Protein 3PSM (pdb70)

B-factor: mean 17.03, std 8.48, range [7.61, 60.9]

CATH classification: 3.30.30.10

Organism: NCBI:txid109171

Solvent-accessible su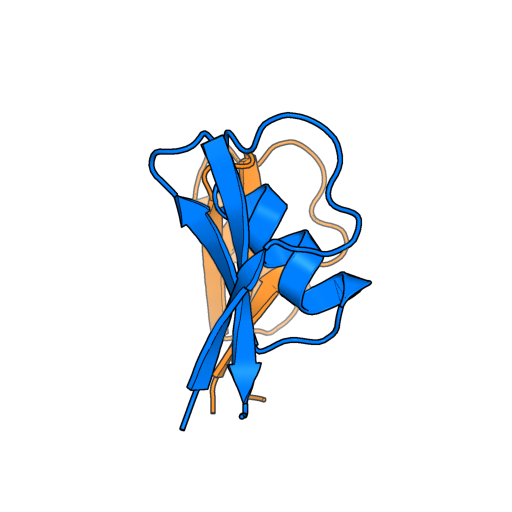rface area: 6215 Å² total; per-residue (Å²): 194,75,28,55,69,73,17,123,106,47,222,48,82,2,146,32,53,0,33,0,6,25,20,0,42,50,150,41,150,54,69,111,7,110,24,96,138,51,119,117,4,40,2,14,83,116,82,191,83,25,40,36,52,20,97,87,46,202,52,88,1,146,85,82,44,61,0,35,74,21,0,93,88,144,43,149,53,66,111,11,106,22,34,68,24,117,84,4,0,5,15,88,116,81

Sequence (94 aa):
KTCENLADTFRGPCFTDGSCDDHCKNKEHLIKGRCRDDFRCWCTRNCKTCENLADTFRGPCFTDGSCDDHCKNKEHLIKGRCRDDFRCWCTRNC

Foldseek 3Di:
DKDKDFDDDDDDFADAQVSLQCCQCPVVVADGWGQDPRRTIITMHDD/DKDKDFDDPPDDFQPDQVSLQCCQCPVVVADGWGQDPVRTIMTMHDD

InterPro domains:
  IPR003614 Knottins-like [PF00304] (1-47)
  IPR003614 Knottins-like [SM00505] (2-47)
  IPR008176 Defensin, plant [PS00940] (1-24)
  IPR036574 Knottin, scorpion toxin-like superfamily [G3DSA:3.30.30.10] (1-47)
  IPR036574 Knottin, scorpion toxin-like superfamily [SSF57095] (1-47)

Secondary structure (DSSP, 8-state):
-EEEEE-SS--S----HHHHHHIIIIIS--SEEEE-TTS-EEEEEE-/-EEEEEPSS--S----HHHHHHIIIIIS--SEEEE-TTS-EEEEEE-

Radius of gyration: 13.58 Å; Cα contacts (8 Å, |Δi|>4): 210; chains: 2; bounding box: 33×30×28 Å

Nearest PDB structures (foldseek):
  3psm-assembly1_B  TM=1.011E+00  e=1.687E-09  Pachyrhizus erosus
  2gl1-assembly1_A  TM=9.569E-01  e=4.646E-08  Vigna radiata
  6vpn-assembly1_A  TM=9.204E-01  e=4.050E-07  Phaseolus vulgaris
  2lj7-assembly1_A  TM=7.864E-01  e=6.947E-06  Lens culinaris subsp. culinaris
  7c2p-assembly4_D  TM=8.329E-01  e=1.460E-04  Elaeis guineensis

Structure (mmCIF, N/CA/C/O backbone):
data_3PSM
#
_entry.id   3PSM
#
_cell.length_a   32.714
_cell.length_b   28.111
_cell.length_c   54.853
_cell.angle_alpha   90.00
_cell.angle_beta   103.78
_cell.angle_gamma   90.00
#
_symmetry.space_group_name_H-M   'P 1 21 1'
#
loop_
_entity.id
_entity.type
_entity.pdbx_description
1 polymer Defensin
2 water water
#
loop_
_atom_site.group_PDB
_atom_site.id
_atom_site.type_symbol
_atom_site.label_atom_id
_atom_site.label_alt_id
_atom_site.label_comp_id
_atom_site.label_asym_id
_atom_site.label_entity_id
_atom_site.label_seq_id
_atom_site.pdbx_PDB_ins_code
_atom_site.Cartn_x
_atom_site.Cartn_y
_atom_site.Cartn_z
_atom_site.occupancy
_atom_site.B_iso_or_equiv
_atom_site.auth_seq_id
_atom_site.auth_comp_id
_atom_site.auth_asym_id
_atom_site.auth_atom_id
_atom_site.pdbx_PDB_model_num
ATOM 1 N N A LYS A 1 1 ? -9.066 -4.029 31.714 0.50 18.40 1 LYS A N 1
ATOM 2 C CA A LYS A 1 1 ? -9.903 -3.557 30.628 0.50 29.36 1 LYS A CA 1
ATOM 3 C C A LYS A 1 1 ? -8.989 -2.957 29.548 0.50 29.05 1 LYS A C 1
ATOM 4 O O A LYS A 1 1 ? -8.026 -2.254 29.790 0.50 28.17 1 LYS A O 1
ATOM 10 N N . THR A 1 2 ? -9.373 -3.264 28.322 1.00 29.41 2 THR A N 1
ATOM 11 C CA . THR A 1 2 ? -8.725 -2.789 27.132 1.00 29.72 2 THR A CA 1
ATOM 12 C C . THR A 1 2 ? -9.763 -2.175 26.197 1.00 28.17 2 THR A C 1
ATOM 13 O O . THR A 1 2 ? -10.961 -2.291 26.343 1.00 35.13 2 THR A O 1
ATOM 17 N N . CYS A 1 3 ? -9.196 -1.254 25.368 1.00 24.43 3 CYS A N 1
ATOM 18 C CA . CYS A 1 3 ? -9.938 -0.327 24.545 1.00 21.73 3 CYS A CA 1
ATOM 19 C C . CYS A 1 3 ? -9.287 -0.302 23.177 1.00 17.90 3 CYS A C 1
ATOM 20 O O . CYS A 1 3 ? -8.033 -0.332 23.113 1.00 19.69 3 CYS A O 1
ATOM 23 N N . GLU A 1 4 ? -10.078 -0.257 22.121 1.00 16.13 4 GLU A N 1
ATOM 24 C CA . GLU A 1 4 ? -9.591 -0.246 20.741 1.00 12.99 4 GLU A CA 1
ATOM 25 C C . GLU A 1 4 ? -10.036 1.049 20.078 1.00 13.32 4 GLU A C 1
ATOM 26 O O . GLU A 1 4 ? -11.233 1.341 20.000 1.00 16.82 4 GLU A O 1
ATOM 32 N N . ASN A 1 5 ? -9.070 1.853 19.619 1.00 12.43 5 ASN A N 1
ATOM 33 C CA . ASN A 1 5 ? -9.342 3.107 18.923 1.00 12.28 5 ASN A CA 1
ATOM 34 C C . ASN A 1 5 ? -8.377 3.278 17.783 1.00 10.74 5 ASN A C 1
ATOM 35 O O . ASN A 1 5 ? -7.348 2.568 17.684 1.00 11.36 5 ASN A O 1
ATOM 40 N N . LEU A 1 6 ? -8.699 4.185 16.871 1.00 11.35 6 LEU A N 1
ATOM 41 C CA . LEU A 1 6 ? -7.822 4.428 15.727 1.00 10.99 6 LEU A CA 1
ATOM 42 C C . LEU A 1 6 ? -6.427 4.812 16.171 1.00 10.48 6 LEU A C 1
ATOM 43 O O . LEU A 1 6 ? -6.213 5.544 17.138 1.00 12.51 6 LEU A O 1
ATOM 48 N N . ALA A 1 7 ? -5.434 4.356 15.424 1.00 10.46 7 ALA A N 1
ATOM 49 C CA . ALA A 1 7 ? -4.080 4.854 15.558 1.00 11.00 7 ALA A CA 1
ATOM 50 C C . ALA A 1 7 ? -4.085 6.369 15.404 1.00 11.41 7 ALA A C 1
ATOM 51 O O . ALA A 1 7 ? -4.893 6.908 14.620 1.00 14.10 7 ALA A O 1
ATOM 53 N N . ASP A 1 8 ? -3.152 7.023 16.021 1.00 14.23 8 ASP A N 1
ATOM 54 C CA . ASP A 1 8 ? -3.060 8.449 15.907 1.00 14.08 8 ASP A CA 1
ATOM 55 C C . ASP A 1 8 ? -2.403 8.919 14.609 1.00 12.52 8 ASP A C 1
ATOM 56 O O . ASP A 1 8 ? -2.870 9.891 14.016 1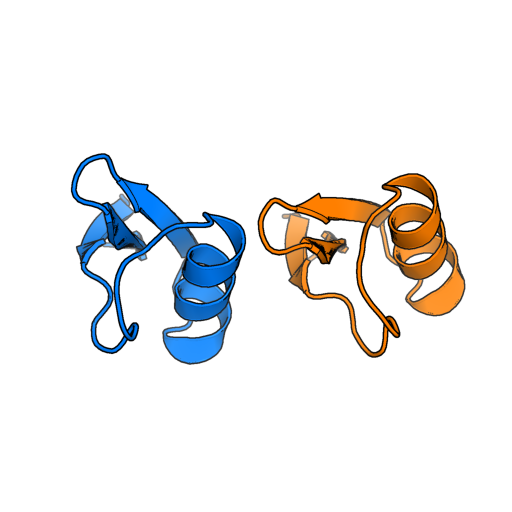.00 15.16 8 ASP A O 1
ATOM 61 N N . THR A 1 9 ? -1.336 8.263 14.163 1.00 11.90 9 THR A N 1
ATOM 62 C CA . THR A 1 9 ? -0.480 8.785 13.094 1.00 13.25 9 THR A CA 1
ATOM 63 C C . THR A 1 9 ? -0.111 7.738 12.073 1.00 12.47 9 THR A C 1
ATOM 64 O O . THR A 1 9 ? 0.814 7.908 11.332 1.00 17.82 9 THR A O 1
ATOM 68 N N . PHE A 1 10 ? -0.836 6.649 11.991 1.00 11.24 10 PHE A N 1
ATOM 69 C CA . PHE A 1 10 ? -0.596 5.654 10.931 1.00 10.42 10 PHE A CA 1
ATOM 70 C C . PHE A 1 10 ? -0.888 6.285 9.575 1.00 10.94 10 PHE A C 1
ATOM 71 O O . PHE A 1 10 ? -1.951 6.881 9.407 1.00 12.89 10 PHE A O 1
ATOM 79 N N . ARG A 1 11 ? 0.015 6.089 8.630 1.00 10.92 11 ARG A N 1
ATOM 80 C CA . ARG A 1 11 ? -0.145 6.690 7.311 1.00 11.44 11 ARG A CA 1
ATOM 81 C C . ARG A 1 11 ? -0.731 5.777 6.267 1.00 12.72 11 ARG A C 1
ATOM 82 O O . ARG A 1 11 ? -0.198 4.679 6.016 1.00 13.63 11 ARG A O 1
ATOM 90 N N . GLY A 1 12 ? -1.782 6.282 5.563 1.00 16.54 12 GLY A N 1
ATOM 91 C CA . GLY A 1 12 ? -2.367 5.617 4.400 1.00 16.99 12 GLY A CA 1
ATOM 92 C C . GLY A 1 12 ? -3.316 4.520 4.830 1.00 13.71 12 GLY A C 1
ATOM 93 O O . GLY A 1 12 ? -3.545 4.258 6.068 1.00 14.84 12 GLY A O 1
ATOM 94 N N . PRO A 1 13 ? -3.861 3.826 3.856 1.00 13.57 13 PRO A N 1
ATOM 95 C CA . PRO A 1 13 ? -4.775 2.735 4.218 1.00 12.59 13 PRO A CA 1
ATOM 96 C C . PRO A 1 13 ? -4.053 1.616 4.935 1.00 10.81 13 PRO A C 1
ATOM 97 O O . PRO A 1 13 ? -2.863 1.325 4.662 1.00 12.00 13 PRO A O 1
ATOM 101 N N . CYS A 1 14 ? -4.812 0.904 5.737 1.00 10.71 14 CYS A N 1
ATOM 102 C CA . CYS A 1 14 ? -4.279 -0.273 6.443 1.00 9.77 14 CYS A CA 1
ATOM 103 C C . CYS A 1 14 ? -4.621 -1.530 5.654 1.00 10.09 14 CYS A C 1
ATOM 104 O O . CYS A 1 14 ? -5.781 -1.912 5.561 1.00 11.43 14 CYS A O 1
ATOM 107 N N . PHE A 1 15 ? -3.573 -2.099 5.059 1.00 10.83 15 PHE A N 1
ATOM 108 C CA . PHE A 1 15 ? -3.668 -3.313 4.262 1.00 12.25 15 PHE A CA 1
ATOM 109 C C . PHE A 1 15 ? -3.153 -4.536 4.972 1.00 12.74 15 PHE A C 1
ATOM 110 O O . PHE A 1 15 ? -3.584 -5.625 4.663 1.00 19.10 15 PHE A O 1
ATOM 118 N N . THR A 1 16 ? -2.185 -4.392 5.865 1.00 10.37 16 THR A N 1
ATOM 119 C CA . THR A 1 16 ? -1.556 -5.515 6.549 1.00 9.97 16 THR A CA 1
ATOM 120 C C . THR A 1 16 ? -1.669 -5.314 8.040 1.00 9.02 16 THR A C 1
ATOM 121 O O . THR A 1 16 ? -1.349 -4.241 8.562 1.00 8.95 16 THR A O 1
ATOM 125 N N . ASP A 1 17 ? -2.091 -6.377 8.743 1.00 8.90 17 ASP A N 1
ATOM 126 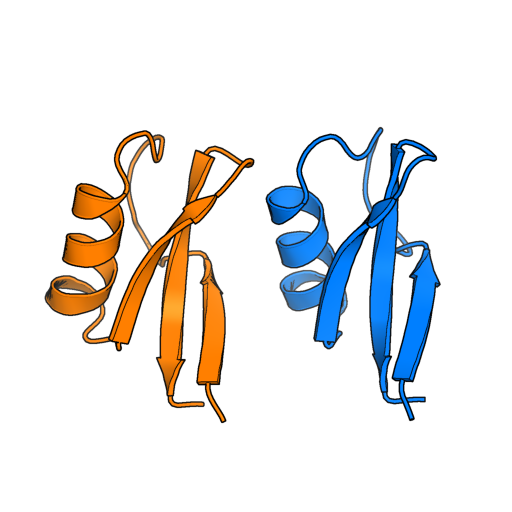C CA . ASP A 1 17 ? -2.097 -6.282 10.200 1.00 8.80 17 ASP A CA 1
ATOM 127 C C . ASP A 1 17 ? -0.705 -6.087 10.734 1.00 8.48 17 ASP A C 1
ATOM 128 O O . ASP A 1 17 ? -0.533 -5.368 11.744 1.00 9.05 17 ASP A O 1
ATOM 133 N N . GLY A 1 18 ? 0.330 -6.666 10.115 1.00 8.53 18 GLY A N 1
ATOM 134 C CA . GLY A 1 18 ? 1.670 -6.442 10.623 1.00 8.85 18 GLY A CA 1
ATOM 135 C C . GLY A 1 18 ? 2.074 -5.010 10.618 1.00 8.36 18 GLY A C 1
ATOM 136 O O . GLY A 1 18 ? 2.694 -4.498 11.553 1.00 8.53 18 GLY A O 1
ATOM 137 N N . SER A 1 19 ? 1.723 -4.240 9.556 1.00 8.54 19 SER A N 1
ATOM 138 C CA . SER A 1 19 ? 2.079 -2.833 9.520 1.00 8.39 19 SER A CA 1
ATOM 139 C C . SER A 1 19 ? 1.415 -2.073 10.699 1.00 7.85 19 SER A C 1
ATOM 140 O O . SER A 1 19 ? 2.040 -1.189 11.310 1.00 8.38 19 SER A O 1
ATOM 143 N N . CYS A 1 20 ? 0.174 -2.409 10.999 1.00 7.69 20 CYS A N 1
ATOM 144 C CA . CYS A 1 20 ? -0.534 -1.735 12.075 1.00 7.73 20 CYS A CA 1
ATOM 145 C C . CYS A 1 20 ? -0.060 -2.155 13.430 1.00 7.85 20 CYS A C 1
ATOM 146 O O . CYS A 1 20 ? 0.116 -1.326 14.340 1.00 8.04 20 CYS A O 1
ATOM 149 N N . ASP A 1 21 ? 0.177 -3.452 13.614 1.00 7.78 21 ASP A N 1
ATOM 150 C CA . ASP A 1 21 ? 0.711 -3.944 14.892 1.00 7.83 21 ASP A CA 1
ATOM 151 C C . ASP A 1 21 ? 2.059 -3.323 15.192 1.00 7.73 21 ASP A C 1
ATOM 152 O O . ASP A 1 21 ? 2.343 -2.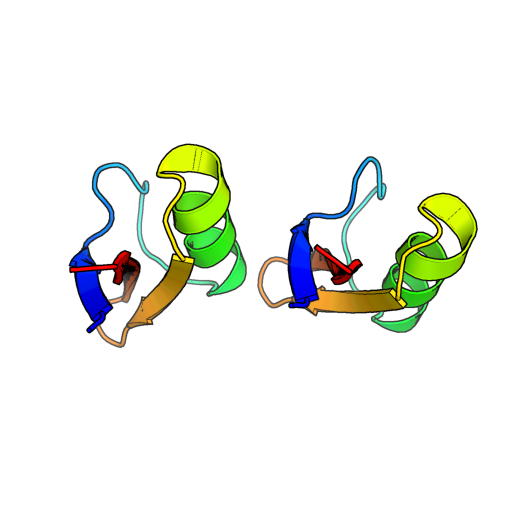929 16.326 1.00 8.37 21 ASP A O 1
ATOM 157 N N . ASP A 1 22 ? 2.912 -3.199 14.171 1.00 7.95 22 ASP A N 1
ATOM 158 C CA . ASP A 1 22 ? 4.195 -2.528 14.302 1.00 8.54 22 ASP A CA 1
ATOM 159 C C . ASP A 1 22 ? 3.997 -1.099 14.785 1.00 8.20 22 ASP A C 1
ATOM 160 O O . ASP A 1 22 ? 4.564 -0.650 15.777 1.00 8.99 22 ASP A O 1
ATOM 165 N N . HIS A 1 23 ? 3.144 -0.339 14.056 1.00 8.47 23 HIS A N 1
ATOM 166 C CA . HIS A 1 23 ? 2.872 1.028 14.456 1.00 8.71 23 HIS A CA 1
ATOM 167 C C . HIS A 1 23 ? 2.406 1.108 15.904 1.00 8.68 23 HIS A C 1
ATOM 168 O O . HIS A 1 23 ? 2.888 1.916 16.719 1.00 9.67 23 HIS A O 1
ATOM 175 N N . CYS A 1 24 ? 1.376 0.334 16.234 1.00 8.18 24 CYS A N 1
ATOM 176 C CA . CYS A 1 24 ? 0.763 0.438 17.562 1.00 8.51 24 CYS A CA 1
ATOM 177 C C . CYS A 1 24 ? 1.743 0.059 18.664 1.00 8.57 24 CYS A C 1
ATOM 178 O O . CYS A 1 24 ? 1.805 0.722 19.681 1.00 10.28 24 CYS A O 1
ATOM 181 N N . LYS A 1 25 ? 2.520 -1.026 18.459 1.00 8.60 25 LYS A N 1
ATOM 182 C CA . LYS A 1 25 ? 3.479 -1.472 19.471 1.00 9.09 25 LYS A CA 1
ATOM 183 C C . LYS A 1 25 ? 4.668 -0.533 19.569 1.00 9.53 25 LYS A C 1
ATOM 184 O O . LYS A 1 25 ? 5.159 -0.257 20.677 1.00 12.11 25 LYS A O 1
ATOM 190 N N . ASN A 1 26 ? 5.204 -0.115 18.438 1.00 9.83 26 ASN A N 1
ATOM 191 C CA . ASN A 1 26 ? 6.530 0.520 18.384 1.00 10.14 26 ASN A CA 1
ATOM 192 C C . ASN A 1 26 ? 6.518 1.999 18.245 1.00 11.22 26 ASN A C 1
ATOM 193 O O . ASN A 1 26 ? 7.531 2.636 18.608 1.00 16.03 26 ASN A O 1
ATOM 198 N N . LYS A 1 27 ? 5.451 2.600 17.723 1.00 10.56 27 LYS A N 1
ATOM 199 C CA . LYS A 1 27 ? 5.299 4.034 17.674 1.00 12.10 27 LYS A CA 1
ATOM 200 C C . LYS A 1 27 ? 4.443 4.559 18.818 1.00 12.81 27 LYS A C 1
ATOM 201 O O . LYS A 1 27 ? 4.724 5.591 19.410 1.00 16.46 27 LYS A O 1
ATOM 207 N N . GLU A 1 28 ? 3.368 3.858 19.147 1.00 14.14 28 GLU A N 1
ATOM 208 C CA . GLU A 1 28 ? 2.463 4.312 20.202 1.00 15.62 28 GLU A CA 1
ATOM 209 C C . GLU A 1 28 ? 2.643 3.558 21.516 1.00 16.15 28 GLU A C 1
ATOM 210 O O . GLU A 1 28 ? 2.085 3.956 22.554 1.00 18.31 28 GLU A O 1
ATOM 216 N N . HIS A 1 29 ? 3.478 2.520 21.549 1.00 14.72 29 HIS A N 1
ATOM 217 C CA . HIS A 1 29 ? 3.765 1.778 22.775 1.00 17.17 29 HIS A CA 1
ATOM 218 C C . HIS A 1 29 ? 2.476 1.243 23.410 1.00 14.71 29 HIS A C 1
ATOM 219 O O . HIS A 1 29 ? 2.341 1.139 24.659 1.00 18.01 29 HIS A O 1
ATOM 226 N N . LEU A 1 30 ? 1.594 0.798 22.570 1.00 13.22 30 LEU A N 1
ATOM 227 C CA . LEU A 1 30 ? 0.317 0.215 22.997 1.00 12.93 30 LEU A CA 1
ATOM 228 C C . LEU A 1 30 ? 0.411 -1.295 22.922 1.00 12.08 30 LEU A C 1
ATOM 229 O O . LEU A 1 30 ? 1.482 -1.881 22.669 1.00 13.36 30 LEU A O 1
ATOM 234 N N . ILE A 1 31 ? -0.693 -1.977 23.126 1.00 12.15 31 ILE A N 1
ATOM 235 C CA . ILE A 1 31 ? -0.657 -3.434 23.234 1.00 12.33 31 ILE A CA 1
ATOM 236 C C . ILE A 1 31 ? -0.475 -4.118 21.887 1.00 10.87 31 ILE A C 1
ATOM 237 O O . ILE A 1 31 ? 0.369 -4.997 21.737 1.00 11.44 31 ILE A O 1
ATOM 242 N N . LYS A 1 32 ? -1.269 -3.737 20.905 1.00 10.69 32 LYS A N 1
ATOM 243 C CA . LYS A 1 32 ? -1.312 -4.391 19.610 1.00 10.23 32 LYS A CA 1
ATOM 244 C C . LYS A 1 32 ? -2.083 -3.532 18.648 1.00 8.78 32 LYS A C 1
ATOM 245 O O . LYS A 1 32 ? -2.764 -2.561 19.038 1.00 9.57 32 LYS A O 1
ATOM 251 N N . GLY A 1 33 ? -1.978 -3.866 17.377 1.00 8.66 33 GLY A N 1
ATOM 252 C CA . GLY A 1 33 ? -2.752 -3.232 16.344 1.00 8.54 33 GLY A CA 1
ATOM 253 C C . GLY A 1 33 ? -3.238 -4.226 15.309 1.00 8.37 33 GLY A C 1
ATOM 254 O O . GLY A 1 33 ? -2.606 -5.254 15.075 1.00 9.08 33 GLY A O 1
ATOM 255 N N . ARG A 1 34 ? -4.318 -3.845 14.635 1.00 8.42 34 ARG A N 1
ATOM 256 C CA . ARG A 1 34 ? -4.837 -4.599 13.512 1.00 8.63 34 ARG A CA 1
ATOM 257 C C . ARG A 1 34 ? -5.553 -3.650 12.560 1.00 8.59 34 ARG A C 1
ATOM 258 O O . ARG A 1 34 ? -6.106 -2.623 12.993 1.00 8.92 34 ARG A O 1
ATOM 266 N N . CYS A 1 35 ? -5.606 -4.020 11.300 1.00 8.90 35 CYS A N 1
ATOM 267 C CA . CYS A 1 35 ? -6.567 -3.328 10.405 1.00 9.23 35 CYS A CA 1
ATOM 268 C C . CYS A 1 35 ? -7.965 -3.839 10.686 1.00 9.69 35 CYS A C 1
ATOM 269 O O . CYS A 1 35 ? -8.180 -4.990 11.024 1.00 12.15 35 CYS A O 1
ATOM 272 N N . ARG A 1 36 ? -8.940 -2.986 10.533 1.00 10.64 36 ARG A N 1
ATOM 273 C CA . ARG A 1 36 ? -10.337 -3.409 10.575 1.00 12.08 36 ARG A CA 1
ATOM 274 C C . ARG A 1 36 ? -10.937 -3.308 9.179 1.00 13.53 36 ARG A C 1
ATOM 275 O O . A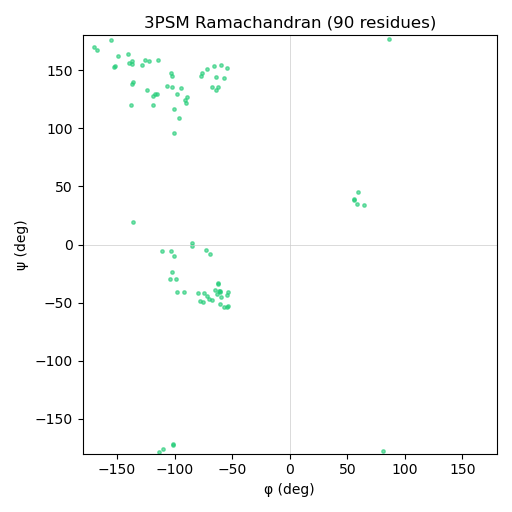RG A 1 36 ? -10.247 -3.000 8.201 1.00 13.31 36 ARG A O 1
ATOM 283 N N . ASP A 1 37 ? -12.210 -3.576 9.033 1.00 14.02 37 ASP A N 1
ATOM 284 C CA . ASP A 1 37 ? -12.871 -3.675 7.741 1.00 15.85 37 ASP A CA 1
ATOM 285 C C . ASP A 1 37 ? -13.060 -2.335 7.070 1.00 14.27 37 ASP A C 1
ATOM 286 O O . ASP A 1 37 ? -13.448 -2.284 5.889 1.00 16.75 37 ASP A O 1
ATOM 291 N N . ASP A 1 38 ? -12.710 -1.278 7.733 1.00 13.23 38 ASP A N 1
ATOM 292 C CA . ASP A 1 38 ? -12.567 0.100 7.260 1.00 14.10 38 ASP A CA 1
ATOM 293 C C . ASP A 1 38 ? -11.217 0.436 6.620 1.00 13.14 38 ASP A C 1
ATOM 294 O O . ASP A 1 38 ? -10.981 1.575 6.188 1.00 14.07 38 ASP A O 1
ATOM 299 N N . PHE A 1 39 ? -10.325 -0.534 6.530 1.00 11.86 39 PHE A N 1
ATOM 300 C CA . PHE A 1 39 ? -8.982 -0.269 6.004 1.00 11.22 39 PHE A CA 1
ATOM 301 C C . PHE A 1 39 ? -8.282 0.823 6.769 1.00 10.63 39 PHE A C 1
ATOM 302 O O . PHE A 1 39 ? -7.465 1.577 6.206 1.00 11.02 39 PHE A O 1
ATOM 310 N N . ARG A 1 40 ? -8.465 0.860 8.077 1.00 9.75 40 ARG A N 1
ATOM 311 C CA . ARG A 1 40 ? -7.700 1.727 8.969 1.00 9.91 40 ARG A CA 1
ATOM 312 C C . ARG A 1 40 ? -7.074 0.873 10.077 1.00 9.43 40 ARG A C 1
ATOM 313 O O . ARG A 1 40 ? -7.488 -0.251 10.354 1.00 9.62 40 ARG A O 1
ATOM 321 N N . CYS A 1 41 ? -6.021 1.444 10.663 1.00 8.63 41 CYS A N 1
ATOM 322 C CA . CYS A 1 41 ? -5.261 0.816 11.727 1.00 8.35 41 CYS A CA 1
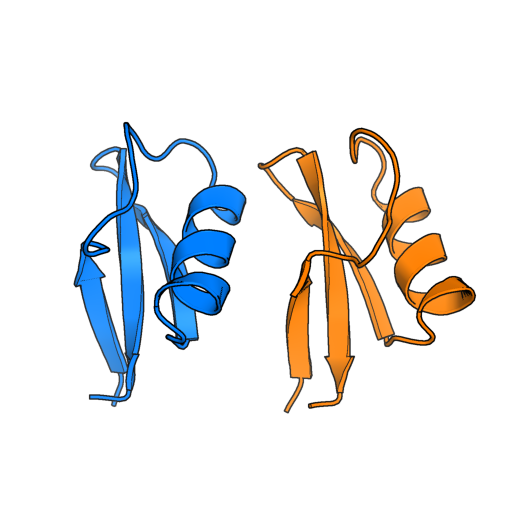ATOM 323 C C . CYS A 1 41 ? -5.827 1.204 13.079 1.00 8.66 41 CYS A C 1
ATOM 324 O O . CYS A 1 41 ? -5.971 2.394 13.390 1.00 9.45 41 CYS A O 1
ATOM 327 N N . TRP A 1 42 ? -6.182 0.200 13.869 1.00 8.55 42 TRP A N 1
ATOM 328 C CA . TRP A 1 42 ? -6.744 0.344 15.196 1.00 9.04 42 TRP A CA 1
ATOM 329 C C . TRP A 1 42 ? -5.789 -0.283 16.207 1.00 8.92 42 TRP A C 1
ATOM 330 O O . TRP A 1 42 ? -5.353 -1.410 16.064 1.00 9.60 42 TRP A O 1
ATOM 341 N N . CYS A 1 43 ? -5.479 0.503 17.253 1.00 9.09 43 CYS A N 1
ATOM 342 C CA . CYS A 1 43 ? -4.643 0.057 18.308 1.00 9.21 43 CYS A CA 1
ATOM 343 C C . CYS A 1 43 ? -5.487 -0.318 19.533 1.00 10.63 43 CYS A C 1
ATOM 344 O O . CYS A 1 43 ? -6.480 0.351 19.867 1.00 12.04 43 CYS A O 1
ATOM 347 N N . THR A 1 44 ? -5.052 -1.328 20.235 1.00 10.57 44 THR A N 1
ATOM 348 C CA . THR A 1 44 ? -5.587 -1.723 21.546 1.00 12.62 44 THR A CA 1
ATOM 349 C C . THR A 1 44 ? -4.648 -1.260 22.639 1.00 12.64 44 THR A C 1
ATOM 350 O O . THR A 1 44 ? -3.443 -1.426 22.536 1.00 12.11 44 THR A O 1
ATOM 354 N N . ARG A 1 45 ? -5.225 -0.687 23.689 1.00 14.44 45 ARG A N 1
ATOM 355 C CA . ARG A 1 45 ? -4.489 -0.181 24.830 1.00 16.62 45 ARG A CA 1
ATOM 356 C C . ARG A 1 45 ? -5.186 -0.558 26.133 1.00 18.54 45 ARG A C 1
ATOM 357 O O . ARG A 1 45 ? -6.379 -0.806 26.177 1.00 20.94 45 ARG A O 1
ATOM 365 N N . ASN A 1 46 ? -4.408 -0.621 27.226 1.00 20.16 46 ASN A N 1
ATOM 366 C CA . ASN A 1 46 ? -4.988 -0.677 28.572 1.00 22.42 46 ASN A CA 1
ATOM 367 C C . ASN A 1 46 ? -5.784 0.583 28.849 1.00 27.50 46 ASN A C 1
ATOM 368 O O . ASN A 1 46 ? -5.292 1.673 28.503 1.00 29.15 46 ASN A O 1
ATOM 373 N N . CYS A 1 47 ? -6.994 0.440 29.429 1.00 30.96 47 CYS A N 1
ATOM 374 C CA . CYS A 1 47 ? -7.950 1.541 29.622 1.00 27.75 47 CYS A CA 1
ATOM 375 C C . CYS A 1 47 ? -8.763 1.314 30.887 1.00 38.93 47 CYS A C 1
ATOM 376 O O . CYS A 1 47 ? -8.350 0.494 31.735 1.00 40.30 47 CYS A O 1
ATOM 380 N N A LYS B 1 1 ? 4.769 -13.904 30.502 0.71 23.78 1 LYS B N 1
ATOM 381 C CA A LYS B 1 1 ? 4.303 -13.130 29.388 0.71 19.90 1 LYS B CA 1
ATOM 382 C C A LYS B 1 1 ? 5.222 -13.435 28.182 0.71 16.11 1 LYS B C 1
ATOM 383 O O A LYS B 1 1 ? 6.450 -13.573 28.345 0.71 15.70 1 LYS B O 1
ATOM 389 N N . THR B 1 2 ? 4.648 -13.489 27.004 1.00 17.84 2 THR B N 1
ATOM 390 C CA . THR B 1 2 ? 5.437 -13.517 25.785 1.00 15.18 2 THR B CA 1
ATOM 391 C C . THR B 1 2 ? 4.978 -12.306 24.976 1.00 14.41 2 THR B C 1
ATOM 392 O O . THR B 1 2 ? 3.837 -11.830 25.096 1.00 17.41 2 THR B O 1
ATOM 396 N N . CYS B 1 3 ? 5.862 -11.910 24.088 1.00 13.99 3 CYS B N 1
ATOM 397 C CA . CYS B 1 3 ? 5.741 -10.735 23.285 1.00 13.47 3 CYS B CA 1
ATOM 398 C C . CYS B 1 3 ? 6.179 -11.090 21.859 1.00 11.62 3 CYS B C 1
ATOM 399 O O . CYS B 1 3 ? 7.186 -11.771 21.656 1.00 13.71 3 CYS B O 1
ATOM 402 N N . GLU B 1 4 ? 5.431 -10.581 20.888 1.00 11.19 4 GLU B N 1
ATOM 403 C CA . GLU B 1 4 ? 5.780 -10.771 19.488 1.00 10.13 4 GLU B CA 1
ATOM 404 C C . GLU B 1 4 ? 6.099 -9.402 18.898 1.00 9.32 4 GLU B C 1
ATOM 405 O O . GLU B 1 4 ? 5.295 -8.465 19.031 1.00 11.54 4 GLU B O 1
ATOM 411 N N . ASN B 1 5 ? 7.240 -9.293 18.237 1.00 8.90 5 ASN B N 1
ATOM 412 C CA . ASN B 1 5 ? 7.626 -8.006 17.635 1.00 8.72 5 ASN B CA 1
ATOM 413 C C . ASN B 1 5 ? 8.561 -8.303 16.488 1.00 8.58 5 ASN B C 1
ATOM 414 O O . ASN B 1 5 ? 8.925 -9.441 16.245 1.00 8.84 5 ASN B O 1
ATOM 419 N N . LEU B 1 6 ? 8.944 -7.259 15.770 1.00 8.73 6 LEU B N 1
ATOM 420 C CA . LEU B 1 6 ? 9.771 -7.406 14.583 1.00 8.62 6 LEU B CA 1
ATOM 421 C C . LEU B 1 6 ? 11.127 -7.975 14.954 1.00 8.97 6 LEU B C 1
ATOM 422 O O . LEU B 1 6 ? 11.723 -7.636 15.983 1.00 9.95 6 LEU B O 1
ATOM 427 N N . ALA B 1 7 ? 11.636 -8.814 14.058 1.00 8.57 7 ALA B N 1
ATOM 428 C CA . ALA B 1 7 ? 13.024 -9.252 14.121 1.00 9.26 7 ALA B CA 1
ATOM 429 C C . ALA B 1 7 ? 13.958 -8.047 14.035 1.00 9.62 7 ALA B C 1
ATOM 430 O O . ALA B 1 7 ? 13.649 -7.018 13.441 1.00 10.72 7 ALA B O 1
ATOM 432 N N . ASP B 1 8 ? 15.132 -8.263 14.601 1.00 11.17 8 ASP B N 1
ATOM 433 C CA . ASP B 1 8 ? 16.251 -7.341 14.522 1.00 12.32 8 ASP B CA 1
ATOM 434 C C . ASP B 1 8 ? 17.206 -7.854 13.468 1.00 11.60 8 ASP B C 1
ATOM 435 O O . ASP B 1 8 ? 17.796 -8.924 13.632 1.00 11.81 8 ASP B O 1
ATOM 440 N N . THR B 1 9 ? 17.384 -7.069 12.408 1.00 12.11 9 THR B N 1
ATOM 441 C CA . THR B 1 9 ? 18.385 -7.373 11.383 1.00 12.14 9 THR B CA 1
ATOM 442 C C . THR B 1 9 ? 18.165 -8.737 10.722 1.00 11.77 9 THR B C 1
ATOM 443 O O . THR B 1 9 ? 19.070 -9.523 10.469 1.00 12.79 9 THR B O 1
ATOM 447 N N . PHE B 1 10 ? 16.881 -8.974 10.382 1.00 12.34 10 PHE B N 1
ATOM 448 C CA . PHE B 1 10 ? 16.524 -9.994 9.425 1.00 12.57 10 PHE B CA 1
ATOM 449 C C . PHE B 1 10 ? 16.520 -9.282 8.075 1.00 13.48 10 PHE B C 1
ATOM 450 O O . PHE B 1 10 ? 15.760 -8.341 7.855 1.00 14.73 10 PHE B O 1
ATOM 458 N N . ARG B 1 11 ? 17.354 -9.818 7.176 1.00 15.71 11 ARG B N 1
ATOM 459 C CA . ARG B 1 11 ? 17.572 -9.097 5.923 1.00 16.63 11 ARG B CA 1
ATOM 460 C C . ARG B 1 11 ? 16.613 -9.630 4.868 1.00 17.78 11 ARG B C 1
ATOM 461 O O . ARG B 1 11 ? 16.444 -10.835 4.650 1.00 18.50 11 ARG B O 1
ATOM 469 N N . GLY B 1 12 ? 16.008 -8.666 4.150 1.00 17.66 12 GLY B N 1
ATOM 470 C CA . GLY B 1 12 ? 15.193 -9.059 3.020 1.00 18.98 12 GLY B CA 1
ATOM 471 C C . GLY B 1 12 ? 13.777 -9.396 3.340 1.00 15.50 12 GLY B C 1
ATOM 472 O O . GLY B 1 12 ? 13.341 -9.393 4.516 1.00 14.63 12 GLY B O 1
ATOM 473 N N . PRO B 1 13 ? 12.988 -9.702 2.342 1.00 15.52 13 PRO B N 1
ATOM 474 C CA . PRO B 1 13 ? 11.573 -9.996 2.588 1.00 13.77 13 PRO B CA 1
ATOM 475 C C . PRO B 1 13 ? 11.409 -11.334 3.277 1.00 11.53 13 PRO B C 1
ATOM 476 O O . PRO B 1 13 ? 12.197 -12.256 3.075 1.00 13.88 13 PRO B O 1
ATOM 480 N N . CYS B 1 14 ? 10.351 -11.456 4.053 1.00 10.45 14 CYS B N 1
ATOM 481 C CA . CYS B 1 14 ? 10.019 -12.683 4.753 1.00 10.12 14 CYS B CA 1
ATOM 482 C C . CYS B 1 14 ? 8.927 -13.404 3.959 1.00 10.55 14 CYS B C 1
ATOM 483 O O . CYS B 1 14 ? 7.761 -13.105 4.069 1.00 11.66 14 CYS B O 1
ATOM 486 N N . PHE B 1 15 ? 9.421 -14.348 3.136 1.00 12.52 15 PHE B N 1
ATOM 487 C CA . PHE B 1 15 ? 8.563 -15.165 2.273 1.00 14.69 15 PHE B CA 1
ATOM 488 C C . PHE B 1 15 ? 8.516 -16.604 2.687 1.00 14.42 15 PHE B C 1
ATOM 489 O O . PHE B 1 15 ? 7.726 -17.362 2.092 1.00 16.70 15 PHE B O 1
ATOM 497 N N . THR B 1 16 ? 9.285 -17.034 3.650 1.00 13.40 16 THR B N 1
ATOM 498 C CA . THR B 1 16 ? 9.223 -18.375 4.134 1.00 14.31 16 THR B CA 1
ATOM 499 C C . THR B 1 16 ? 9.304 -18.340 5.649 1.00 12.56 16 THR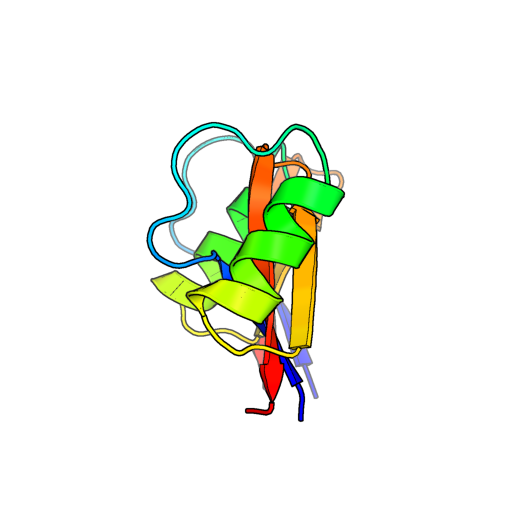 B C 1
ATOM 500 O O . THR B 1 16 ? 10.309 -17.866 6.242 1.00 12.62 16 THR B O 1
ATOM 507 N N . ASP B 1 17 ? 8.279 -18.854 6.325 1.00 12.74 17 ASP B N 1
ATOM 508 C CA . ASP B 1 17 ? 8.240 -18.850 7.785 1.00 11.85 17 ASP B CA 1
ATOM 509 C C . ASP B 1 17 ? 9.499 -19.487 8.400 1.00 11.69 17 ASP B C 1
ATOM 510 O O . ASP B 1 17 ? 10.013 -18.983 9.384 1.00 11.98 17 ASP B O 1
ATOM 515 N N . GLY B 1 18 ? 9.973 -20.600 7.811 1.00 12.50 18 GLY B N 1
ATOM 516 C CA . GLY B 1 18 ? 11.085 -21.285 8.429 1.00 13.11 18 GLY B CA 1
ATOM 517 C C . GLY B 1 18 ? 12.344 -20.447 8.500 1.00 12.28 18 GLY B C 1
ATOM 518 O O . GLY B 1 18 ? 13.142 -20.573 9.438 1.00 13.21 18 GLY B O 1
ATOM 519 N N . SER B 1 19 ? 12.600 -19.579 7.537 1.00 12.61 19 SER B N 1
ATOM 520 C CA . SER B 1 19 ? 13.768 -18.699 7.567 1.00 14.26 19 SER B CA 1
ATOM 521 C C . SER B 1 19 ? 13.681 -17.734 8.721 1.00 11.41 19 SER B C 1
ATOM 522 O O . SER B 1 19 ? 14.696 -17.416 9.379 1.00 11.99 19 SER B O 1
ATOM 529 N N . CYS B 1 20 ? 12.483 -17.221 8.985 1.00 10.69 20 CYS B N 1
ATOM 530 C CA . CYS B 1 20 ? 12.264 -16.356 10.148 1.00 9.99 20 CYS B CA 1
ATOM 531 C C . CYS B 1 20 ? 12.399 -17.072 11.456 1.00 9.77 20 CYS B C 1
ATOM 532 O O . CYS B 1 20 ? 13.023 -16.604 12.383 1.00 9.85 20 CYS B O 1
ATOM 535 N N . ASP B 1 21 ? 11.745 -18.251 11.551 1.00 10.71 21 ASP B N 1
ATOM 536 C CA . ASP B 1 21 ? 11.896 -19.052 12.786 1.00 10.93 21 ASP 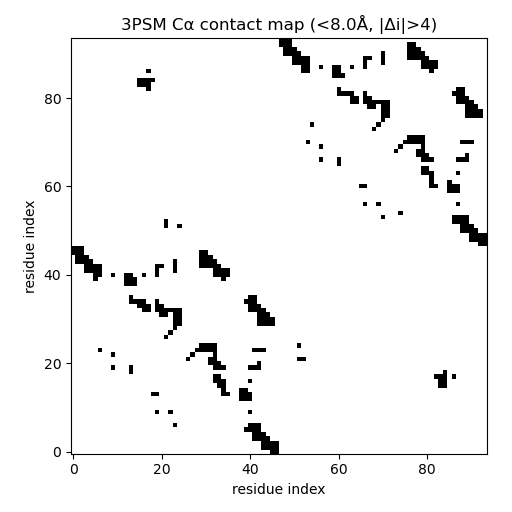B CA 1
ATOM 537 C C . ASP B 1 21 ? 13.369 -19.309 13.100 1.00 10.77 21 ASP B C 1
ATOM 538 O O . ASP B 1 21 ? 13.791 -19.199 14.243 1.00 11.23 21 ASP B O 1
ATOM 543 N N . ASP B 1 22 ? 14.126 -19.643 12.063 1.00 11.41 22 ASP B N 1
ATOM 544 C CA . ASP B 1 22 ? 15.563 -19.917 12.207 1.00 11.88 22 ASP B CA 1
ATOM 545 C C . ASP B 1 22 ? 16.266 -18.713 12.735 1.00 11.26 22 ASP B C 1
ATOM 546 O O . ASP B 1 22 ? 17.067 -18.759 13.680 1.00 12.85 22 ASP B O 1
ATOM 551 N N . HIS B 1 23 ? 16.046 -17.551 12.106 1.00 10.81 23 HIS B N 1
ATOM 552 C CA . HIS B 1 23 ? 16.649 -16.298 12.575 1.00 10.60 23 HIS B CA 1
ATOM 553 C C . HIS B 1 23 ? 16.325 -16.042 14.032 1.00 10.32 23 HIS B C 1
ATOM 554 O O . HIS B 1 23 ? 17.179 -15.737 14.866 1.00 10.58 23 HIS B O 1
ATOM 561 N N . CYS B 1 24 ? 15.025 -16.064 14.351 1.00 9.76 24 CYS B N 1
ATOM 562 C CA . CYS B 1 24 ? 14.593 -15.736 15.689 1.00 9.79 24 CYS B CA 1
ATOM 563 C C . CYS B 1 24 ? 15.203 -16.663 16.738 1.00 10.28 24 CYS B C 1
ATOM 564 O O . CYS B 1 24 ? 15.653 -16.195 17.771 1.00 11.24 24 CYS B O 1
ATOM 567 N N . LYS B 1 25 ? 15.199 -17.959 16.488 1.00 10.60 25 LYS B N 1
ATOM 568 C CA . LYS B 1 25 ? 15.757 -18.920 17.421 1.00 11.50 25 LYS B CA 1
ATOM 569 C C . LYS B 1 25 ? 17.283 -18.864 17.512 1.00 12.34 25 LYS B C 1
ATOM 570 O O . LYS B 1 25 ? 17.866 -18.902 18.594 1.00 14.10 25 LYS B O 1
ATOM 576 N N . ASN B 1 26 ? 17.948 -18.823 16.362 1.00 12.16 26 ASN B N 1
ATOM 577 C CA . ASN B 1 26 ? 19.407 -19.054 16.295 1.00 13.35 26 ASN B CA 1
ATOM 578 C C . ASN B 1 26 ? 20.243 -17.828 16.238 1.00 14.56 26 ASN B C 1
ATOM 579 O O . ASN B 1 26 ? 21.399 -17.845 16.687 1.00 20.46 26 ASN B O 1
ATOM 584 N N . LYS B 1 27 ? 19.745 -16.754 15.677 1.00 13.30 27 LYS B N 1
ATOM 585 C CA . LYS B 1 27 ? 20.460 -15.486 15.683 1.00 13.89 27 LYS B CA 1
ATOM 586 C C . LYS B 1 27 ? 20.083 -14.621 16.865 1.00 13.62 27 LYS B C 1
ATOM 587 O O . LYS B 1 27 ? 20.964 -14.011 17.489 1.00 17.49 27 LYS B O 1
ATOM 593 N N . GLU B 1 28 ? 18.805 -14.568 17.231 1.00 12.19 28 GLU B N 1
ATOM 594 C CA . GLU B 1 28 ? 18.347 -13.715 18.303 1.00 12.30 28 GLU B CA 1
ATOM 595 C C . GLU B 1 28 ? 18.126 -14.475 19.612 1.00 11.97 28 GLU B C 1
ATOM 596 O O . GLU B 1 28 ? 17.910 -13.825 20.617 1.00 13.30 28 GLU B O 1
ATOM 602 N N . HIS B 1 29 ? 18.175 -15.804 19.600 1.00 11.87 29 HIS B N 1
ATOM 603 C CA . HIS B 1 29 ? 18.072 -16.621 20.816 1.00 12.89 29 HIS B CA 1
ATOM 604 C C . HIS B 1 29 ? 16.703 -16.465 21.469 1.00 12.31 29 HIS B C 1
ATOM 605 O O . HIS B 1 29 ? 16.580 -16.525 22.695 1.00 13.86 29 HIS B O 1
ATOM 612 N N . LEU B 1 30 ? 15.664 -16.290 20.640 1.00 11.66 30 LEU B N 1
ATOM 613 C CA . LEU B 1 30 ? 14.289 -16.109 21.068 1.00 11.89 30 LEU B CA 1
ATOM 614 C C . LEU B 1 30 ? 13.536 -17.400 20.909 1.00 11.74 30 LEU B C 1
ATOM 615 O O . LEU B 1 30 ? 14.078 -18.477 20.676 1.00 13.66 30 LEU B O 1
ATOM 620 N N . ILE B 1 31 ? 12.197 -17.339 21.097 1.00 11.76 31 ILE B N 1
ATOM 621 C CA . ILE B 1 31 ? 11.418 -18.578 21.145 1.00 12.07 31 ILE B CA 1
ATOM 622 C C . ILE B 1 31 ? 11.154 -19.168 19.799 1.00 11.47 31 ILE B C 1
ATOM 623 O O . ILE B 1 31 ? 11.312 -20.377 19.554 1.00 13.03 31 ILE B O 1
ATOM 628 N N . LYS B 1 32 ? 10.678 -18.351 18.840 1.00 11.52 32 LYS B N 1
ATOM 629 C CA . LYS B 1 32 ? 10.175 -18.799 17.527 1.00 10.52 32 LYS B CA 1
ATOM 630 C C . LYS B 1 32 ? 9.978 -17.546 16.669 1.00 9.88 32 LYS B C 1
ATOM 631 O O . LYS B 1 32 ? 10.015 -16.432 17.174 1.00 9.92 32 LYS B O 1
ATOM 637 N N . GLY B 1 33 ? 9.733 -17.795 15.393 1.00 10.34 33 GLY B N 1
ATOM 638 C CA . GLY B 1 33 ? 9.419 -16.693 14.473 1.00 9.80 33 GLY B CA 1
ATOM 639 C C . GLY B 1 33 ? 8.484 -17.145 13.376 1.00 9.46 33 GLY B C 1
ATOM 640 O O . GLY B 1 33 ? 8.335 -18.339 13.114 1.00 10.96 33 GLY B O 1
ATOM 641 N N . ARG B 1 34 ? 7.870 -16.152 12.731 1.00 9.10 34 ARG B N 1
ATOM 642 C CA . ARG B 1 34 ? 7.014 -16.390 11.588 1.00 8.84 34 ARG B CA 1
ATOM 643 C C . ARG B 1 34 ? 7.031 -15.134 10.717 1.00 8.59 34 ARG B C 1
ATOM 644 O O . ARG B 1 34 ? 7.181 -14.014 11.237 1.00 8.48 34 ARG B O 1
ATOM 652 N N . CYS B 1 35 ? 6.812 -15.301 9.423 1.00 8.85 35 CYS B N 1
ATOM 653 C CA . CYS B 1 35 ? 6.522 -14.166 8.559 1.00 8.57 35 CYS B CA 1
ATOM 654 C C . CYS B 1 35 ? 5.062 -13.732 8.760 1.00 8.52 35 CYS B C 1
ATOM 655 O O . CYS B 1 35 ? 4.193 -14.559 8.930 1.00 10.23 35 CYS B O 1
ATOM 658 N N . ARG B 1 36 ? 4.818 -12.447 8.670 1.00 8.50 36 ARG B N 1
ATOM 659 C CA . ARG B 1 36 ? 3.461 -11.927 8.705 1.00 8.77 36 ARG B CA 1
ATOM 660 C C . ARG B 1 36 ? 3.086 -11.311 7.383 1.00 9.03 36 ARG B C 1
ATOM 661 O O . ARG B 1 36 ? 3.811 -11.367 6.413 1.00 9.95 36 ARG B O 1
ATOM 669 N N . ASP B 1 37 ? 1.861 -10.776 7.331 1.00 9.47 37 ASP B N 1
ATOM 670 C CA . ASP B 1 37 ? 1.276 -10.243 6.104 1.00 10.68 37 ASP B CA 1
ATOM 671 C C . ASP B 1 37 ? 1.941 -8.986 5.618 1.00 10.65 37 ASP B C 1
ATOM 672 O O . ASP B 1 37 ? 1.664 -8.559 4.479 1.00 12.50 37 ASP B O 1
ATOM 677 N N . ASP B 1 38 ? 2.837 -8.407 6.391 1.00 9.68 38 ASP B N 1
ATOM 678 C CA . ASP B 1 38 ? 3.713 -7.343 5.988 1.00 10.15 38 ASP B CA 1
ATOM 679 C C . ASP B 1 38 ? 4.989 -7.844 5.294 1.00 10.24 38 ASP B C 1
ATOM 680 O O . ASP B 1 38 ? 5.857 -7.069 4.891 1.00 11.72 38 ASP B O 1
ATOM 685 N N . PHE B 1 39 ? 5.140 -9.159 5.182 1.00 9.57 39 PHE B N 1
ATOM 686 C CA . PHE B 1 39 ? 6.344 -9.780 4.643 1.00 9.88 39 PHE B CA 1
ATOM 687 C C . PHE B 1 39 ? 7.589 -9.394 5.416 1.00 9.66 39 PHE B C 1
ATOM 688 O O . PHE B 1 39 ? 8.693 -9.312 4.875 1.00 11.00 39 PHE B O 1
ATOM 696 N N . ARG B 1 40 ? 7.417 -9.230 6.724 1.00 9.09 40 ARG B N 1
ATOM 697 C CA . ARG B 1 40 ? 8.509 -9.081 7.669 1.00 8.69 40 ARG B CA 1
ATOM 698 C C . ARG B 1 40 ? 8.526 -10.273 8.592 1.00 8.02 40 ARG B C 1
ATOM 699 O O . ARG B 1 40 ? 7.536 -10.988 8.789 1.00 8.25 40 ARG B O 1
ATOM 714 N N . CYS B 1 41 ? 9.693 -10.502 9.206 1.00 8.24 41 CYS B N 1
ATOM 715 C CA . CYS B 1 41 ? 9.924 -11.549 10.198 1.00 8.26 41 CYS B CA 1
ATOM 716 C C . CYS B 1 41 ? 9.619 -11.007 11.577 1.00 7.67 41 CYS B C 1
ATOM 717 O O . CYS B 1 41 ? 10.126 -9.959 11.956 1.00 8.22 41 CYS B O 1
ATOM 720 N N . TRP B 1 42 ? 8.762 -11.745 12.295 1.00 7.74 42 TRP B N 1
ATOM 721 C CA . TRP B 1 42 ? 8.362 -11.416 13.644 1.00 7.61 42 TRP B CA 1
ATOM 722 C C . TRP B 1 42 ? 8.774 -12.528 14.592 1.00 7.80 42 TRP B C 1
ATOM 723 O O . TRP B 1 42 ? 8.463 -13.710 14.351 1.00 8.74 42 TRP B O 1
ATOM 734 N N . CYS B 1 43 ? 9.465 -12.161 15.655 1.00 8.08 43 CYS B N 1
ATOM 735 C CA . CYS B 1 43 ? 9.918 -13.108 16.667 1.00 8.54 43 CYS B CA 1
ATOM 736 C C . CYS B 1 43 ? 9.042 -13.032 17.904 1.00 8.57 43 CYS B C 1
ATOM 737 O O . CYS B 1 43 ? 8.596 -11.949 18.294 1.00 9.40 43 CYS B O 1
ATOM 740 N N . THR B 1 44 ? 8.876 -14.174 18.567 1.00 8.98 44 THR B N 1
ATOM 741 C CA . THR B 1 44 ? 8.258 -14.250 19.878 1.00 9.66 44 THR B CA 1
ATOM 742 C C . THR B 1 44 ? 9.326 -14.518 20.926 1.00 9.99 44 THR B C 1
ATOM 743 O O . THR B 1 44 ? 10.205 -15.325 20.709 1.00 11.13 44 THR B O 1
ATOM 747 N N . ARG B 1 45 ? 9.232 -13.795 22.031 1.00 10.73 45 ARG B N 1
ATOM 748 C CA . ARG B 1 45 ? 10.217 -13.864 23.106 1.00 11.36 45 ARG B CA 1
ATOM 749 C C . ARG B 1 45 ? 9.481 -13.883 24.458 1.00 12.02 45 ARG B C 1
ATOM 750 O O . ARG B 1 45 ? 8.373 -13.406 24.618 1.00 13.16 45 ARG B O 1
ATOM 758 N N . ASN B 1 46 ? 10.205 -14.404 25.463 1.00 12.85 46 ASN B N 1
ATOM 759 C CA . ASN B 1 46 ? 9.800 -14.206 26.836 1.00 14.32 46 ASN B CA 1
ATOM 760 C C . ASN B 1 46 ? 9.947 -12.727 27.206 1.00 14.50 46 ASN B C 1
ATOM 761 O O . ASN B 1 46 ? 10.965 -12.116 26.846 1.00 16.33 46 ASN B O 1
ATOM 766 N N . CYS B 1 47 ? 8.970 -12.115 27.889 1.00 17.48 47 CYS B N 1
ATOM 767 C CA . CYS B 1 47 ? 9.096 -10.692 28.221 1.00 18.59 47 CYS B CA 1
ATOM 768 C C . CYS B 1 47 ? 8.519 -10.291 29.554 1.00 19.15 47 CYS B C 1
ATOM 769 O O . CYS B 1 47 ? 7.974 -11.173 30.241 1.00 21.01 47 CYS B O 1
#